Protein AF-A0A2P4NXC0-F1 (afdb_monomer_lite)

pLDDT: mean 71.38, std 11.3, range [47.59, 88.88]

Foldseek 3Di:
DDDPPPPPPPPPPDPVNVVVVVVVVVVVVVVVVVVVVVVVQVVLCVPQNHFDPFQFDPVQQDPVRNSGDHDPDRDRD

Radius of gyration: 24.96 Å; chains: 1; bounding box: 34×30×74 Å

Structure (mmCIF, N/CA/C/O backbone):
data_AF-A0A2P4NXC0-F1
#
_entry.id   AF-A0A2P4NXC0-F1
#
loop_
_atom_site.group_PDB
_atom_site.id
_atom_site.type_symbol
_atom_site.label_atom_id
_atom_site.label_alt_id
_atom_site.label_comp_id
_atom_site.label_asym_id
_atom_site.label_entity_id
_atom_site.label_seq_id
_atom_site.pdbx_PDB_ins_code
_atom_site.Cartn_x
_atom_site.Cartn_y
_atom_site.Cartn_z
_atom_site.occupancy
_atom_site.B_iso_or_equiv
_atom_site.auth_seq_id
_atom_site.auth_comp_id
_atom_site.auth_asym_id
_atom_site.auth_atom_id
_atom_site.pdbx_PDB_model_num
ATOM 1 N N . MET A 1 1 ? -4.683 6.816 -56.424 1.00 49.62 1 MET A N 1
ATOM 2 C CA . MET A 1 1 ? -3.310 6.916 -55.894 1.00 49.62 1 MET A CA 1
ATOM 3 C C . MET A 1 1 ? -2.972 5.521 -55.415 1.00 49.62 1 MET A C 1
ATOM 5 O O . MET A 1 1 ? -3.614 5.053 -54.486 1.00 49.62 1 MET A O 1
ATOM 9 N N . VAL A 1 2 ? -2.149 4.807 -56.179 1.00 47.59 2 VAL A N 1
ATOM 10 C 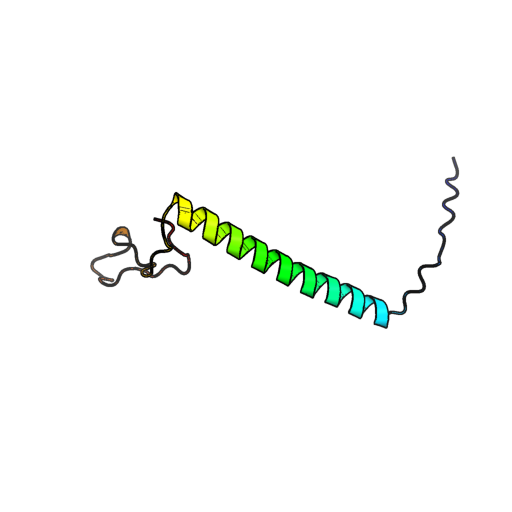CA . VAL A 1 2 ? -1.705 3.450 -55.840 1.00 47.59 2 VAL A CA 1
ATOM 11 C C . VAL A 1 2 ? -0.579 3.636 -54.830 1.00 47.59 2 VAL A C 1
ATOM 13 O O . VAL A 1 2 ? 0.356 4.379 -55.110 1.00 47.59 2 VAL A O 1
ATOM 16 N N . TYR A 1 3 ? -0.739 3.093 -53.627 1.00 51.59 3 TYR A N 1
ATOM 17 C CA . TYR A 1 3 ? 0.331 3.093 -52.639 1.00 51.59 3 TYR A CA 1
ATOM 18 C C . TYR A 1 3 ? 1.199 1.875 -52.927 1.00 51.59 3 TYR A C 1
ATOM 20 O O . TYR A 1 3 ? 0.794 0.753 -52.629 1.00 51.59 3 TYR A O 1
ATOM 28 N N . ASP A 1 4 ? 2.364 2.105 -53.524 1.00 49.12 4 ASP A N 1
ATOM 29 C CA . ASP A 1 4 ? 3.420 1.102 -53.602 1.00 49.12 4 ASP A CA 1
ATOM 30 C C . ASP A 1 4 ? 4.019 0.969 -52.198 1.00 49.12 4 ASP A C 1
ATOM 32 O O . ASP A 1 4 ? 4.923 1.701 -51.798 1.00 49.12 4 ASP A O 1
ATOM 36 N N . ILE A 1 5 ? 3.428 0.089 -51.394 1.00 58.81 5 ILE A N 1
ATOM 37 C CA . ILE A 1 5 ? 4.068 -0.407 -50.183 1.00 58.81 5 ILE A CA 1
ATOM 38 C C . ILE A 1 5 ? 4.970 -1.564 -50.603 1.00 58.81 5 ILE A C 1
ATOM 40 O O . ILE A 1 5 ? 4.528 -2.704 -50.709 1.00 58.81 5 ILE A O 1
ATOM 44 N N . GLU A 1 6 ? 6.239 -1.271 -50.883 1.00 56.28 6 GLU A N 1
ATOM 45 C CA . GLU A 1 6 ? 7.253 -2.322 -50.917 1.00 56.28 6 GLU A CA 1
ATOM 46 C C . GLU A 1 6 ? 7.423 -2.846 -49.489 1.00 56.28 6 GLU A C 1
ATOM 48 O O . GLU A 1 6 ? 8.087 -2.254 -48.639 1.00 56.28 6 GLU A O 1
ATOM 53 N N . TYR A 1 7 ? 6.702 -3.926 -49.209 1.00 53.19 7 TYR A N 1
ATOM 54 C CA . TYR A 1 7 ? 6.838 -4.713 -48.001 1.00 53.19 7 TYR A CA 1
ATOM 55 C C . TYR A 1 7 ? 8.155 -5.483 -48.112 1.00 53.19 7 TYR A C 1
ATOM 57 O O . TYR A 1 7 ? 8.251 -6.470 -48.838 1.00 53.19 7 TYR A O 1
ATOM 65 N N . THR A 1 8 ? 9.199 -4.981 -47.456 1.00 49.56 8 THR A N 1
ATOM 66 C CA . THR A 1 8 ? 10.461 -5.703 -47.298 1.00 49.56 8 THR A CA 1
ATOM 67 C C . THR A 1 8 ? 10.252 -6.826 -46.286 1.00 49.56 8 THR A C 1
ATOM 69 O O . THR A 1 8 ? 10.404 -6.629 -45.078 1.00 49.56 8 THR A O 1
ATOM 72 N N . ASP A 1 9 ? 9.859 -7.985 -46.805 1.00 57.12 9 ASP A N 1
ATOM 73 C CA . ASP A 1 9 ? 9.977 -9.290 -46.162 1.00 57.12 9 ASP A CA 1
ATOM 74 C C . ASP A 1 9 ? 11.462 -9.617 -45.969 1.00 57.12 9 ASP A C 1
ATOM 76 O O . ASP A 1 9 ? 12.050 -10.230 -46.843 1.00 57.12 9 ASP A O 1
ATOM 80 N N . ASP A 1 10 ? 12.085 -9.176 -44.872 1.00 54.19 10 ASP A N 1
ATOM 81 C CA . ASP A 1 10 ? 13.425 -9.638 -44.463 1.00 54.19 10 ASP A CA 1
ATOM 82 C C . ASP A 1 10 ? 13.655 -9.444 -42.946 1.00 54.19 10 ASP A C 1
ATOM 84 O O . ASP A 1 10 ? 14.696 -8.973 -42.490 1.00 54.19 10 ASP A O 1
ATOM 88 N N . LEU A 1 11 ? 12.680 -9.817 -42.113 1.00 57.34 11 LEU A N 1
ATOM 89 C CA . LEU A 1 11 ? 12.977 -10.234 -40.736 1.00 57.34 11 LEU A CA 1
ATOM 90 C C . LEU A 1 11 ? 12.734 -11.733 -40.651 1.00 57.34 11 LEU A C 1
ATOM 92 O O . LEU A 1 11 ? 11.746 -12.199 -40.095 1.00 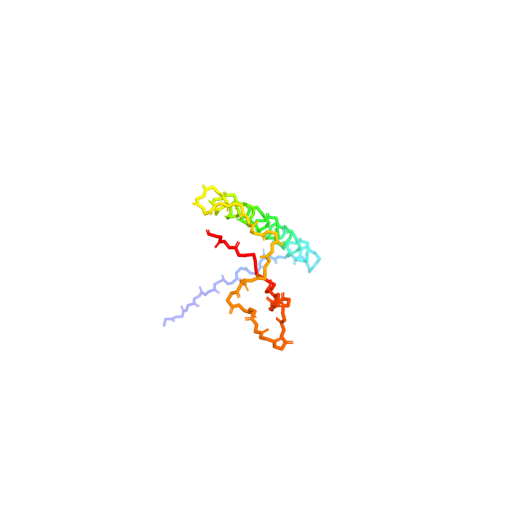57.34 11 LEU A O 1
ATOM 96 N N . ASN A 1 12 ? 13.662 -12.475 -41.252 1.00 57.94 12 ASN A N 1
ATOM 97 C CA . ASN A 1 12 ? 13.796 -13.913 -41.081 1.00 57.94 12 ASN A CA 1
ATOM 98 C C . ASN A 1 12 ? 14.378 -14.164 -39.677 1.00 57.94 12 ASN A C 1
ATOM 100 O O . ASN A 1 12 ? 15.553 -14.483 -39.518 1.00 57.94 12 ASN A O 1
ATOM 104 N N . ILE A 1 13 ? 13.576 -13.867 -38.657 1.00 55.25 13 ILE A N 1
ATOM 105 C CA . ILE A 1 13 ? 13.811 -14.303 -37.285 1.00 55.25 13 ILE A CA 1
ATOM 106 C C . ILE A 1 13 ? 13.128 -15.663 -37.235 1.00 55.25 13 ILE A C 1
ATOM 108 O O . ILE A 1 13 ? 11.919 -15.743 -37.456 1.00 55.25 13 ILE A O 1
ATOM 112 N N . ASP A 1 14 ? 13.904 -16.727 -37.072 1.00 60.91 14 ASP A N 1
ATOM 113 C CA . ASP A 1 14 ? 13.333 -18.053 -36.872 1.00 60.91 14 ASP A CA 1
ATOM 114 C C . ASP A 1 14 ? 12.417 -18.041 -35.631 1.00 60.91 14 ASP A C 1
ATOM 116 O O . ASP A 1 14 ? 12.583 -17.246 -34.705 1.00 60.91 14 ASP A O 1
ATOM 120 N N . ASP A 1 15 ? 11.383 -18.886 -35.627 1.00 60.84 15 ASP A N 1
ATOM 121 C CA . ASP A 1 15 ? 10.388 -18.908 -34.543 1.00 60.84 15 ASP A CA 1
ATOM 122 C C . ASP A 1 15 ? 11.034 -19.166 -33.155 1.00 60.84 15 ASP A C 1
ATOM 124 O O . ASP A 1 15 ? 10.461 -18.814 -32.123 1.00 60.84 15 ASP A O 1
ATOM 128 N N . GLU A 1 16 ? 12.247 -19.734 -33.128 1.00 58.78 16 GLU A N 1
ATOM 129 C CA . GLU A 1 16 ? 13.059 -20.004 -31.933 1.00 58.78 16 GLU A C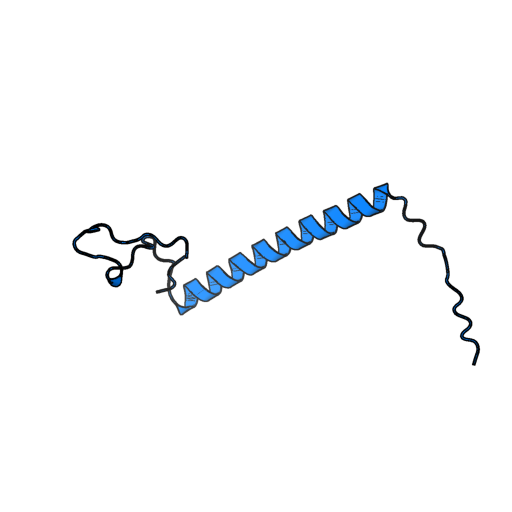A 1
ATOM 130 C C . GLU A 1 16 ? 13.712 -18.729 -31.357 1.00 58.78 16 GLU A C 1
ATOM 132 O O . GLU A 1 16 ? 13.663 -18.513 -30.138 1.00 58.78 16 GLU A O 1
ATOM 137 N N . ASP A 1 17 ? 14.226 -17.826 -32.202 1.00 66.94 17 ASP A N 1
ATOM 138 C CA . ASP A 1 17 ? 14.728 -16.516 -31.768 1.00 66.94 17 ASP A CA 1
ATOM 139 C C . ASP A 1 17 ? 13.597 -15.604 -31.256 1.00 66.94 17 ASP A C 1
ATOM 141 O O . ASP A 1 17 ? 13.817 -14.772 -30.366 1.00 66.94 17 ASP A O 1
ATOM 145 N N . LEU A 1 18 ? 12.363 -15.764 -31.753 1.00 62.97 18 LEU A N 1
ATOM 146 C CA . LEU A 1 18 ? 11.213 -14.990 -31.274 1.00 62.97 18 LEU A CA 1
ATOM 147 C C . LEU A 1 18 ? 10.856 -15.328 -29.817 1.00 62.97 18 LEU A C 1
ATOM 149 O O . LEU A 1 18 ? 10.619 -14.410 -29.024 1.00 62.97 18 LEU A O 1
ATOM 153 N N . ASP A 1 19 ? 10.870 -16.609 -29.445 1.00 71.94 19 ASP A N 1
ATOM 154 C CA . ASP A 1 19 ? 10.631 -17.057 -28.067 1.00 71.94 19 ASP A CA 1
ATOM 155 C C . ASP A 1 19 ? 11.735 -16.572 -27.114 1.00 71.94 19 ASP A C 1
ATOM 157 O O . ASP A 1 19 ? 11.444 -16.128 -25.997 1.00 71.94 19 ASP A O 1
ATOM 161 N N . ALA A 1 20 ? 12.995 -16.568 -27.561 1.00 73.50 20 ALA A N 1
ATOM 162 C CA . ALA A 1 20 ? 14.112 -16.015 -26.796 1.00 73.50 20 ALA A CA 1
ATOM 163 C C . ALA A 1 20 ? 13.970 -14.495 -26.574 1.00 73.50 20 ALA A C 1
ATOM 165 O O . ALA A 1 20 ? 14.178 -14.006 -25.460 1.00 73.50 20 ALA A O 1
ATOM 166 N N . ILE A 1 21 ? 13.546 -13.745 -27.598 1.00 73.44 21 ILE A N 1
ATOM 167 C CA . ILE A 1 21 ? 13.293 -12.297 -27.507 1.00 73.44 21 ILE A CA 1
ATOM 168 C C . ILE A 1 21 ? 12.088 -11.992 -26.607 1.00 73.44 21 ILE A C 1
ATOM 170 O O . ILE A 1 21 ? 12.114 -11.021 -25.842 1.00 73.44 21 ILE A O 1
ATOM 174 N N . LEU A 1 22 ? 11.015 -12.782 -26.698 1.00 72.06 22 LEU A N 1
ATOM 175 C CA . LEU A 1 22 ? 9.834 -12.630 -25.844 1.00 72.06 22 LEU A CA 1
ATOM 176 C C . LEU A 1 22 ? 10.169 -12.932 -24.383 1.00 72.06 22 LEU A C 1
ATOM 178 O O . LEU A 1 22 ? 9.725 -12.197 -23.499 1.00 72.06 22 LEU A O 1
ATOM 182 N N . LYS A 1 23 ? 11.001 -13.949 -24.138 1.00 72.69 23 LYS A N 1
ATOM 183 C CA . LYS A 1 23 ? 11.483 -14.295 -22.802 1.00 72.69 23 LYS A CA 1
ATOM 184 C C . LYS A 1 23 ? 12.401 -13.225 -22.212 1.00 72.69 23 LYS A C 1
ATOM 186 O O . LYS A 1 23 ? 12.128 -12.767 -21.111 1.00 72.69 23 LYS A O 1
ATOM 191 N N . ASP A 1 24 ? 13.390 -12.733 -22.961 1.00 73.69 24 ASP A N 1
ATOM 192 C CA . ASP A 1 24 ? 14.257 -11.627 -22.516 1.00 73.69 24 ASP A CA 1
ATOM 193 C C . ASP A 1 24 ? 13.445 -10.361 -22.195 1.00 73.69 24 ASP A C 1
ATOM 195 O O . ASP A 1 24 ? 13.671 -9.697 -21.180 1.00 73.69 24 ASP A O 1
ATOM 199 N N . LYS A 1 25 ? 12.428 -10.047 -23.008 1.00 69.38 25 LYS A N 1
ATOM 200 C CA . LYS A 1 25 ? 11.513 -8.931 -22.729 1.00 69.38 25 LYS A CA 1
ATOM 201 C C . LYS A 1 25 ? 10.657 -9.163 -21.487 1.00 69.38 25 LYS A C 1
ATOM 203 O O . LYS A 1 25 ? 10.459 -8.204 -20.740 1.00 69.38 25 LYS A O 1
ATOM 208 N N . ALA A 1 26 ? 10.162 -10.380 -21.264 1.00 64.06 26 ALA A N 1
ATOM 209 C CA . ALA A 1 26 ? 9.407 -10.737 -20.066 1.00 64.06 26 ALA A CA 1
ATOM 210 C C . ALA A 1 26 ? 10.291 -10.634 -18.813 1.00 64.06 26 ALA A C 1
ATOM 212 O O . ALA A 1 26 ? 9.950 -9.879 -17.905 1.00 64.06 26 ALA A O 1
ATOM 213 N N . ASP A 1 27 ? 11.476 -11.243 -18.823 1.00 68.44 27 ASP A N 1
ATOM 214 C CA . ASP A 1 27 ? 12.448 -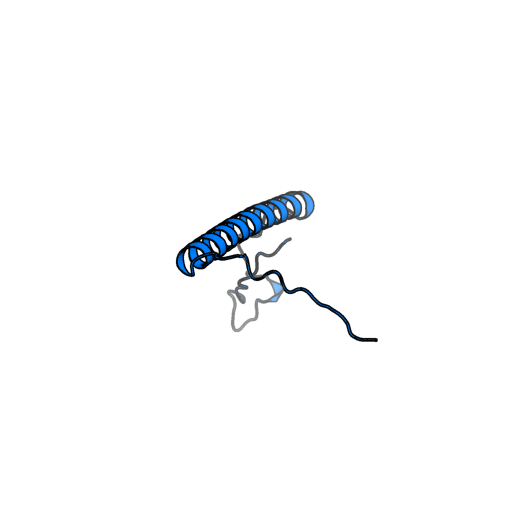11.208 -17.724 1.00 68.44 27 ASP A CA 1
ATOM 215 C C . ASP A 1 27 ? 12.895 -9.764 -17.413 1.00 68.44 27 ASP A C 1
ATOM 217 O O . ASP A 1 27 ? 12.993 -9.336 -16.256 1.00 68.44 27 ASP A O 1
ATOM 221 N N . LYS A 1 28 ? 13.101 -8.949 -18.455 1.00 73.25 28 LYS A N 1
ATOM 222 C CA . LYS A 1 28 ? 13.399 -7.518 -18.314 1.00 73.25 28 LYS A CA 1
ATOM 223 C C . LYS A 1 28 ? 12.213 -6.727 -17.767 1.00 73.25 28 LYS A C 1
ATOM 225 O O . LYS A 1 28 ? 12.427 -5.796 -16.986 1.00 73.25 28 LYS A O 1
ATOM 230 N N . SER A 1 29 ? 10.986 -7.072 -18.160 1.00 69.44 29 SER A N 1
ATOM 231 C CA . SER A 1 29 ? 9.767 -6.440 -17.648 1.00 69.44 29 SER A CA 1
ATOM 232 C C . SER A 1 29 ? 9.529 -6.782 -16.178 1.00 69.44 29 SER A C 1
ATOM 234 O O . SER A 1 29 ? 9.260 -5.875 -15.395 1.00 69.44 29 SER A O 1
ATOM 236 N N . GLU A 1 30 ? 9.753 -8.031 -15.769 1.00 68.75 30 GLU A N 1
ATOM 237 C CA . GLU A 1 30 ? 9.680 -8.464 -14.372 1.00 68.75 30 GLU A CA 1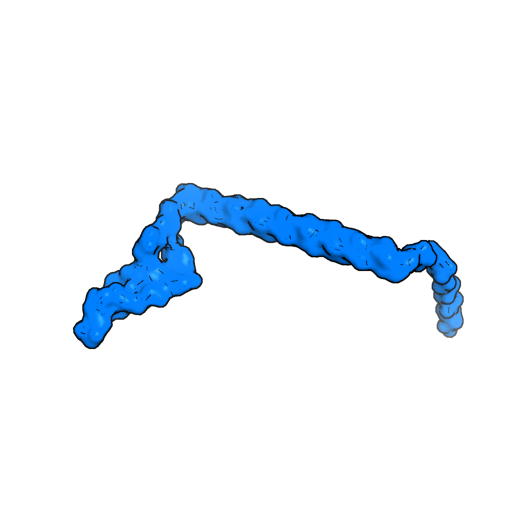
ATOM 238 C C . GLU A 1 30 ? 10.751 -7.769 -13.524 1.00 68.75 30 GLU A C 1
ATOM 240 O O . GLU A 1 30 ? 10.445 -7.208 -12.470 1.00 68.75 30 GLU A O 1
ATOM 245 N N . SER A 1 31 ? 11.994 -7.688 -14.018 1.00 74.69 31 SER A N 1
ATOM 246 C CA . SER A 1 31 ? 13.067 -6.934 -13.352 1.00 74.69 31 SER A CA 1
ATOM 247 C C . SER A 1 31 ? 12.734 -5.446 -13.202 1.00 74.69 31 SER A C 1
ATOM 249 O O . SER A 1 31 ? 13.056 -4.829 -12.182 1.00 74.69 31 SER A O 1
ATOM 251 N N . PHE A 1 32 ? 12.100 -4.848 -14.214 1.00 72.94 32 PHE A N 1
ATOM 252 C CA . PHE A 1 32 ? 11.678 -3.452 -14.170 1.00 72.94 32 PHE A CA 1
ATOM 253 C C . PHE A 1 32 ? 10.536 -3.233 -13.170 1.00 72.94 32 PHE A C 1
ATOM 255 O O . PHE A 1 32 ? 10.612 -2.292 -12.379 1.00 72.94 32 PHE A O 1
ATOM 262 N N . ILE A 1 33 ? 9.530 -4.115 -13.157 1.00 79.25 33 ILE A N 1
ATOM 263 C CA . ILE A 1 33 ? 8.414 -4.086 -12.201 1.00 79.25 33 ILE A CA 1
ATOM 264 C C . ILE A 1 33 ? 8.944 -4.198 -10.770 1.00 79.25 33 ILE A C 1
ATOM 266 O O . ILE A 1 33 ? 8.614 -3.349 -9.947 1.00 79.25 33 ILE A O 1
ATOM 270 N N . TYR A 1 34 ? 9.839 -5.152 -10.499 1.00 77.44 34 TYR A N 1
ATOM 271 C CA . TYR A 1 34 ? 10.438 -5.330 -9.174 1.00 77.44 34 TYR A CA 1
ATOM 272 C C . TYR A 1 34 ? 11.194 -4.078 -8.704 1.00 77.44 34 TYR A C 1
ATOM 274 O O . TYR A 1 34 ? 10.989 -3.595 -7.592 1.00 77.44 34 TYR A O 1
ATOM 282 N N . LYS A 1 35 ? 12.037 -3.490 -9.565 1.00 82.44 35 LYS A N 1
ATOM 283 C CA . LYS A 1 35 ? 12.771 -2.254 -9.233 1.00 82.44 35 LYS A CA 1
ATOM 284 C C . LYS A 1 35 ? 11.833 -1.076 -8.980 1.00 82.44 35 LYS A C 1
ATOM 286 O O . LYS A 1 35 ? 12.079 -0.282 -8.077 1.00 82.44 35 LYS A O 1
ATOM 291 N N . HIS A 1 36 ? 10.778 -0.947 -9.780 1.00 80.69 36 HIS A N 1
ATOM 292 C CA . HIS A 1 36 ? 9.796 0.118 -9.625 1.00 80.69 36 HIS A CA 1
ATOM 293 C C . HIS A 1 36 ? 8.984 -0.052 -8.338 1.00 80.69 36 HIS A C 1
ATOM 295 O O . HIS A 1 36 ? 8.771 0.916 -7.614 1.00 80.69 36 HIS A O 1
ATOM 301 N N . GLU A 1 37 ? 8.578 -1.280 -8.019 1.00 81.75 37 GLU A N 1
ATOM 302 C CA . GLU A 1 37 ? 7.879 -1.603 -6.780 1.00 81.75 37 GLU A CA 1
ATOM 303 C C . GLU A 1 37 ? 8.732 -1.265 -5.553 1.00 81.75 37 GLU A C 1
ATOM 305 O O . GLU A 1 37 ? 8.250 -0.566 -4.663 1.00 81.75 37 GLU A O 1
ATOM 310 N N . GLN A 1 38 ? 10.012 -1.655 -5.539 1.00 85.00 38 GLN A N 1
ATOM 311 C CA . GLN A 1 38 ? 10.927 -1.296 -4.451 1.00 85.00 38 GLN A CA 1
ATOM 312 C C . GLN A 1 38 ? 11.074 0.223 -4.294 1.00 85.00 38 GLN A C 1
ATOM 314 O O . GLN A 1 38 ? 10.990 0.734 -3.179 1.00 85.00 38 GLN A O 1
ATOM 319 N N . LEU A 1 39 ? 11.225 0.963 -5.397 1.00 87.56 39 LEU A N 1
ATOM 320 C CA . LEU A 1 39 ? 11.305 2.427 -5.357 1.00 87.56 39 LEU A CA 1
ATOM 321 C C . LEU A 1 39 ? 10.015 3.058 -4.822 1.00 87.56 39 LEU A C 1
ATOM 323 O O . LEU A 1 39 ? 10.069 3.985 -4.012 1.00 87.56 39 LEU A O 1
ATOM 327 N N . CYS A 1 40 ? 8.851 2.560 -5.243 1.00 82.56 40 CYS A N 1
ATOM 328 C CA . CYS A 1 40 ? 7.568 3.007 -4.712 1.00 82.56 40 CYS A CA 1
ATOM 329 C C . CYS A 1 40 ? 7.463 2.730 -3.210 1.00 82.56 40 CYS A C 1
ATOM 331 O O . CYS A 1 40 ? 7.080 3.633 -2.468 1.00 82.56 40 CYS A O 1
ATOM 333 N N . GLN A 1 41 ? 7.845 1.533 -2.756 1.00 80.25 41 GLN A N 1
ATOM 334 C CA . GLN A 1 41 ? 7.859 1.173 -1.336 1.00 80.25 41 GLN A CA 1
ATOM 335 C C . GLN A 1 41 ? 8.802 2.077 -0.529 1.00 80.25 41 GLN A C 1
ATOM 337 O O . GLN A 1 41 ? 8.404 2.568 0.525 1.00 80.25 41 GLN A O 1
ATOM 342 N N . GLU A 1 42 ? 10.009 2.368 -1.024 1.00 86.31 42 GLU A N 1
ATOM 343 C CA . GLU A 1 42 ? 10.961 3.269 -0.357 1.00 86.31 42 GLU A CA 1
ATOM 344 C C . GLU A 1 42 ? 10.432 4.703 -0.243 1.00 86.31 42 GLU A C 1
ATOM 346 O O . GLU A 1 42 ? 10.522 5.321 0.822 1.00 86.31 42 GLU A O 1
ATOM 351 N N . ILE A 1 43 ? 9.869 5.245 -1.328 1.00 87.25 43 ILE A N 1
ATOM 352 C CA . ILE A 1 43 ? 9.289 6.596 -1.341 1.00 87.25 43 ILE A CA 1
ATOM 353 C C . ILE A 1 43 ? 8.138 6.664 -0.344 1.00 87.25 43 ILE A C 1
ATOM 355 O O . ILE A 1 43 ? 8.094 7.553 0.505 1.00 87.25 43 ILE A O 1
ATOM 359 N N . VAL A 1 44 ? 7.222 5.707 -0.423 1.00 80.44 44 VAL A N 1
ATOM 360 C CA . VAL A 1 44 ? 6.073 5.623 0.468 1.00 80.44 44 VAL A CA 1
ATOM 361 C C . VAL A 1 44 ? 6.522 5.511 1.925 1.00 80.44 44 VAL A C 1
ATOM 363 O O . VAL A 1 44 ? 6.077 6.309 2.745 1.00 80.44 44 VAL A O 1
ATOM 366 N N . ALA A 1 45 ? 7.473 4.627 2.238 1.00 80.62 45 ALA A N 1
ATOM 367 C CA . ALA A 1 45 ? 7.991 4.465 3.593 1.00 80.62 45 ALA A CA 1
ATOM 368 C C . ALA A 1 45 ? 8.659 5.739 4.131 1.00 80.62 45 ALA A C 1
ATOM 370 O O . ALA A 1 45 ? 8.539 6.062 5.313 1.00 80.62 45 ALA A O 1
ATOM 371 N N . LYS A 1 46 ? 9.337 6.496 3.262 1.00 85.31 46 LYS A N 1
ATOM 372 C CA . LYS A 1 46 ? 9.981 7.764 3.620 1.00 85.31 46 LYS A CA 1
ATOM 373 C C . LYS A 1 46 ? 8.980 8.860 3.994 1.00 85.31 46 LYS A C 1
ATOM 375 O O . LYS A 1 46 ? 9.296 9.677 4.858 1.00 85.31 46 LYS A O 1
ATOM 380 N N . TYR A 1 47 ? 7.829 8.925 3.323 1.00 82.69 47 TYR A N 1
ATOM 381 C CA . TYR A 1 47 ? 6.860 10.016 3.504 1.00 82.69 47 TYR A CA 1
ATOM 382 C C . TYR A 1 47 ? 5.680 9.658 4.415 1.00 82.69 47 TYR A C 1
ATOM 384 O O . TYR A 1 47 ? 5.218 10.528 5.148 1.00 82.69 47 TYR A O 1
ATOM 392 N N . LEU A 1 48 ? 5.205 8.414 4.367 1.00 77.38 48 LEU A N 1
ATOM 393 C CA . LEU A 1 48 ? 4.041 7.914 5.111 1.00 77.38 48 LEU A CA 1
ATOM 394 C C . LEU A 1 48 ? 4.447 7.050 6.320 1.00 77.38 48 LEU A C 1
ATOM 396 O O . LEU A 1 48 ? 3.682 6.858 7.255 1.00 77.38 48 LEU A O 1
ATOM 400 N N . GLY A 1 49 ? 5.701 6.599 6.369 1.00 76.12 49 GLY A N 1
ATOM 401 C CA . GLY A 1 49 ? 6.184 5.696 7.408 1.00 76.12 49 GLY A CA 1
ATOM 402 C C . GLY A 1 49 ? 6.142 4.233 6.964 1.00 76.12 49 GLY A C 1
ATOM 403 O O . GLY A 1 49 ? 5.629 3.910 5.890 1.00 76.12 49 GLY A O 1
ATOM 404 N N . PRO A 1 50 ? 6.754 3.331 7.748 1.00 76.19 50 PRO A N 1
ATOM 405 C CA . PRO A 1 50 ? 6.868 1.930 7.376 1.00 76.19 50 PRO A CA 1
ATOM 406 C C . PRO A 1 50 ? 5.480 1.295 7.207 1.00 76.19 50 PRO A C 1
ATOM 408 O O . PRO A 1 50 ? 4.550 1.667 7.929 1.00 76.19 50 PRO A O 1
ATOM 411 N N . PRO A 1 51 ? 5.331 0.326 6.287 1.00 71.88 51 PRO A N 1
ATOM 412 C CA . PRO A 1 51 ? 4.090 -0.425 6.167 1.00 71.88 51 PRO A CA 1
ATOM 413 C C . PRO A 1 51 ? 3.724 -1.044 7.520 1.00 71.88 51 PRO A C 1
ATOM 415 O O . PRO A 1 51 ? 4.582 -1.565 8.236 1.00 71.88 51 PRO A O 1
ATOM 418 N N . SER A 1 52 ? 2.446 -0.960 7.882 1.00 70.44 52 SER A N 1
ATOM 419 C CA . SER A 1 52 ? 1.955 -1.557 9.124 1.00 70.44 52 SER A CA 1
ATOM 420 C C . SER A 1 52 ? 2.090 -3.082 9.068 1.00 70.44 52 SER A C 1
ATOM 422 O O . SER A 1 52 ? 1.589 -3.705 8.136 1.00 70.44 52 SER A O 1
ATOM 424 N N . GLU A 1 53 ? 2.691 -3.695 10.095 1.00 68.44 53 GLU A N 1
ATOM 425 C CA . GLU A 1 53 ? 2.695 -5.162 10.262 1.00 68.44 53 GLU A CA 1
ATOM 426 C C . GLU A 1 53 ? 1.278 -5.724 10.457 1.00 68.44 53 GLU A C 1
ATOM 428 O O . GLU A 1 53 ? 1.008 -6.882 10.147 1.00 68.44 53 GLU A O 1
ATOM 433 N N . ASN A 1 54 ? 0.355 -4.898 10.959 1.00 64.44 54 ASN A N 1
ATOM 434 C CA . ASN A 1 54 ? -1.032 -5.271 11.174 1.00 64.44 54 ASN A CA 1
ATOM 435 C C . ASN A 1 54 ? -1.912 -4.623 10.103 1.00 64.44 54 ASN A C 1
ATOM 437 O O . ASN A 1 54 ? -2.363 -3.486 10.263 1.00 64.44 54 ASN A O 1
ATOM 441 N N . CYS A 1 55 ? -2.259 -5.378 9.061 1.00 66.62 55 CYS A N 1
ATOM 442 C CA . CYS A 1 55 ? -3.307 -5.011 8.100 1.00 66.62 55 CYS A CA 1
ATOM 443 C C . CYS A 1 55 ? -4.727 -5.219 8.663 1.00 66.62 55 CYS A C 1
ATOM 445 O O . CYS A 1 55 ? -5.659 -5.569 7.938 1.00 66.62 55 CYS A O 1
ATOM 447 N N . ARG A 1 56 ? -4.895 -5.051 9.980 1.00 76.31 56 ARG A N 1
ATOM 448 C CA . ARG A 1 56 ? -6.156 -5.230 10.710 1.00 76.31 56 ARG A CA 1
ATOM 449 C C . ARG A 1 56 ? -6.533 -3.918 11.388 1.00 76.31 56 ARG A C 1
ATOM 451 O O . ARG A 1 56 ? -6.208 -3.724 12.561 1.00 76.31 56 ARG A O 1
ATOM 458 N N . PRO A 1 57 ? -7.191 -3.004 10.663 1.00 74.62 57 PRO A N 1
ATOM 459 C CA . PRO A 1 57 ? -7.585 -1.721 11.211 1.00 74.62 57 PRO A CA 1
ATOM 460 C C . PRO A 1 57 ? -8.587 -1.874 12.351 1.00 74.62 57 PRO A C 1
ATOM 462 O O . PRO A 1 57 ? -9.526 -2.669 12.269 1.00 74.62 57 PRO A O 1
ATOM 465 N N . ASP A 1 58 ? -8.449 -1.039 13.380 1.00 78.94 58 ASP A N 1
ATOM 466 C CA . ASP A 1 58 ? -9.365 -1.029 14.523 1.00 78.94 58 ASP A CA 1
ATOM 467 C C . ASP A 1 58 ? -10.811 -0.714 14.123 1.00 78.94 58 ASP A C 1
ATOM 469 O O . ASP A 1 58 ? -11.741 -1.234 14.732 1.00 78.94 58 ASP A O 1
ATOM 473 N N . PHE A 1 59 ? -11.019 0.071 13.062 1.00 80.75 59 PHE A N 1
ATOM 474 C CA . PHE A 1 59 ? -12.358 0.388 12.559 1.00 80.75 59 PHE A CA 1
ATOM 475 C C . PHE A 1 59 ? -13.060 -0.802 11.881 1.00 80.75 59 PHE A C 1
ATOM 477 O O . PHE A 1 59 ? -14.276 -0.761 11.711 1.00 80.75 59 PHE A O 1
ATOM 484 N N . LEU A 1 60 ? -12.330 -1.861 11.504 1.00 81.62 60 LEU A N 1
ATOM 485 C CA . LEU A 1 60 ? -12.912 -3.114 11.000 1.00 81.62 60 LEU A CA 1
ATOM 486 C C . LEU A 1 60 ? -13.218 -4.113 12.124 1.00 81.62 60 LEU A C 1
ATOM 488 O O . LEU A 1 60 ? -13.681 -5.223 11.850 1.00 81.62 60 LEU A O 1
ATOM 492 N N . LYS A 1 61 ? -12.963 -3.758 13.388 1.00 88.12 61 LYS A N 1
ATOM 493 C CA . LYS A 1 61 ? -13.364 -4.574 14.536 1.00 88.12 61 LYS A CA 1
ATOM 494 C C . LYS A 1 61 ? -14.849 -4.360 14.805 1.00 88.12 61 LYS A C 1
ATOM 496 O O . LYS A 1 61 ? -15.284 -3.257 15.121 1.00 88.12 61 LYS A O 1
ATOM 501 N N . ILE A 1 62 ? -15.614 -5.442 14.730 1.00 88.88 62 ILE A N 1
ATOM 502 C CA . ILE A 1 62 ? -17.016 -5.487 15.159 1.00 88.88 62 ILE A CA 1
ATOM 503 C C . ILE A 1 62 ? -17.171 -6.489 16.312 1.00 88.88 62 ILE A C 1
ATOM 505 O O . ILE A 1 62 ? -16.317 -7.367 16.456 1.00 88.88 62 ILE A O 1
ATOM 509 N N . PRO A 1 63 ? -18.228 -6.400 17.143 1.00 86.81 63 PRO A N 1
ATOM 510 C CA . PRO A 1 63 ? -18.418 -7.297 18.285 1.00 86.81 63 PRO A CA 1
ATOM 511 C C . PRO A 1 63 ? -18.411 -8.789 17.919 1.00 86.81 63 PRO A C 1
ATOM 513 O O . PRO A 1 63 ? -17.800 -9.578 18.639 1.00 86.81 63 PRO A O 1
ATOM 516 N N . GLU A 1 64 ? -19.002 -9.181 16.782 1.00 88.00 64 GLU A N 1
ATOM 517 C CA . GLU A 1 64 ? -18.928 -10.564 16.279 1.00 88.00 64 GLU A CA 1
ATOM 518 C C . GLU A 1 64 ? -17.509 -11.000 15.862 1.00 88.00 64 GLU A C 1
ATOM 520 O O . GLU A 1 64 ? -17.189 -12.192 15.870 1.00 88.00 64 GLU A O 1
ATOM 525 N N . HIS A 1 65 ? -16.634 -10.057 15.507 1.00 80.88 65 HIS A N 1
ATOM 526 C CA . HIS A 1 65 ? -15.288 -10.310 14.994 1.00 80.88 65 HIS A CA 1
ATOM 527 C C . HIS A 1 65 ? -14.264 -9.418 15.703 1.00 80.88 65 HIS A C 1
ATOM 529 O O . HIS A 1 65 ? -13.679 -8.501 15.125 1.00 80.88 65 HIS A O 1
ATOM 535 N N . SER A 1 66 ? -14.007 -9.733 16.976 1.00 82.12 66 SER A N 1
ATOM 536 C CA . SER A 1 66 ? -13.107 -8.977 17.865 1.00 82.12 66 SER A CA 1
ATOM 537 C C . SER A 1 66 ? -11.664 -8.855 17.361 1.00 82.12 66 SER A C 1
ATOM 539 O O . SER A 1 66 ? -10.935 -7.946 17.755 1.00 82.12 66 SER A O 1
ATOM 541 N N . LYS A 1 67 ? -11.251 -9.760 16.468 1.00 80.88 67 LYS A N 1
ATOM 542 C CA . LYS A 1 67 ? -9.930 -9.751 15.832 1.00 80.88 67 LYS A CA 1
ATOM 543 C C . LYS A 1 67 ? -9.822 -8.794 14.634 1.00 80.88 67 LYS A C 1
ATOM 545 O O . LYS A 1 67 ? -8.699 -8.575 14.187 1.00 80.88 67 LYS A O 1
ATOM 550 N N . GLY A 1 68 ? -10.936 -8.230 14.154 1.00 82.62 68 GLY A N 1
ATOM 551 C CA . GLY A 1 68 ? -10.996 -7.382 12.959 1.00 82.62 68 GLY A CA 1
ATOM 552 C C . GLY A 1 68 ? -10.809 -8.161 11.654 1.00 82.62 68 GLY A C 1
ATOM 553 O O . GLY A 1 68 ? -10.356 -9.308 11.660 1.00 82.62 68 GLY A O 1
ATOM 554 N N . LEU A 1 69 ? -11.179 -7.536 10.535 1.00 82.50 69 LEU A N 1
ATOM 555 C CA . LEU A 1 69 ? -10.913 -8.074 9.201 1.00 82.50 69 LEU A CA 1
ATOM 556 C C . LEU A 1 69 ? -9.458 -7.786 8.807 1.00 82.50 69 LEU A C 1
ATOM 558 O O . LEU A 1 69 ? -8.979 -6.665 8.976 1.00 82.50 69 LEU A O 1
ATOM 562 N N . GLU A 1 70 ? -8.768 -8.803 8.295 1.00 79.56 70 GLU A N 1
ATOM 563 C CA . GLU A 1 70 ? -7.437 -8.663 7.707 1.00 79.56 70 GLU A CA 1
ATOM 564 C C . GLU A 1 70 ? -7.565 -8.256 6.250 1.00 79.56 70 GLU A C 1
ATOM 566 O O . GLU A 1 70 ? -8.335 -8.855 5.498 1.00 79.56 70 GLU A O 1
ATOM 571 N N . LEU A 1 71 ? -6.833 -7.219 5.869 1.00 75.19 71 LEU A N 1
ATOM 572 C CA . LEU A 1 71 ? -6.769 -6.762 4.496 1.00 75.19 71 LEU A CA 1
ATOM 573 C C . LEU A 1 71 ? -5.450 -7.209 3.885 1.00 75.19 71 LEU A C 1
ATOM 575 O O . LEU A 1 71 ? -4.389 -6.998 4.458 1.00 75.19 71 LEU A O 1
ATOM 579 N N . ASP A 1 72 ? -5.515 -7.794 2.697 1.00 70.12 72 ASP A N 1
ATOM 580 C CA . ASP A 1 72 ? -4.330 -8.160 1.916 1.00 70.12 72 ASP A CA 1
ATOM 581 C C . ASP A 1 72 ? -3.805 -6.938 1.144 1.00 70.12 72 ASP A C 1
ATOM 583 O O . ASP A 1 72 ? -3.651 -6.933 -0.074 1.00 70.12 72 ASP A O 1
ATOM 587 N N . ILE A 1 73 ? -3.677 -5.820 1.859 1.00 68.81 73 ILE A N 1
ATOM 588 C CA . ILE A 1 73 ? -3.216 -4.545 1.324 1.00 68.81 73 ILE A CA 1
ATOM 589 C C . ILE A 1 73 ? -2.292 -3.943 2.380 1.00 68.81 73 ILE A C 1
ATOM 591 O O . ILE A 1 73 ? -2.737 -3.776 3.521 1.00 68.81 73 ILE A O 1
ATOM 595 N N . PRO A 1 74 ? -1.034 -3.597 2.048 1.00 62.91 74 PRO A N 1
ATOM 596 C CA . PRO A 1 74 ? -0.169 -2.902 2.985 1.00 62.91 74 PRO A CA 1
ATOM 597 C C . PRO A 1 74 ? -0.805 -1.552 3.320 1.00 62.91 74 PRO A C 1
ATOM 599 O O . PRO A 1 74 ? -0.927 -0.671 2.467 1.00 62.91 74 PRO A O 1
ATOM 602 N N . TYR A 1 75 ? -1.248 -1.399 4.568 1.00 58.25 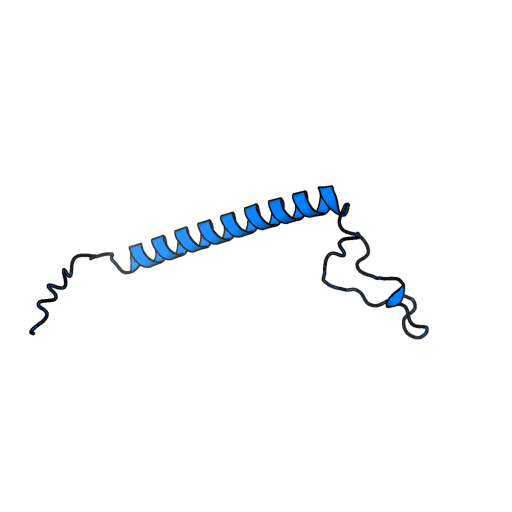75 TYR A N 1
ATOM 603 C CA . TYR A 1 75 ? -1.712 -0.111 5.060 1.00 58.25 75 TYR A CA 1
ATOM 604 C C . TYR A 1 75 ? -0.526 0.843 5.130 1.00 58.25 75 TYR A C 1
ATOM 606 O O . TYR A 1 75 ? 0.422 0.625 5.889 1.00 58.25 75 TYR A O 1
ATOM 614 N N . LEU A 1 76 ? -0.606 1.895 4.323 1.00 59.78 76 LEU A N 1
ATOM 615 C CA . LEU A 1 76 ? 0.248 3.067 4.420 1.00 59.78 76 LEU A CA 1
ATOM 616 C C . LEU A 1 76 ? -0.409 3.971 5.463 1.00 59.78 76 LEU A C 1
ATOM 618 O O . LEU A 1 76 ? -1.522 4.450 5.236 1.00 59.78 76 LEU A O 1
ATOM 622 N N . LEU A 1 77 ? 0.215 4.057 6.637 1.00 51.44 77 LEU A N 1
ATOM 623 C CA . LEU A 1 77 ? -0.238 4.894 7.749 1.00 51.44 77 LEU A CA 1
ATOM 624 C C . LEU A 1 77 ? -0.124 6.388 7.419 1.00 51.44 77 LEU A C 1
ATOM 626 O O . LEU A 1 77 ? 0.760 6.759 6.620 1.00 51.44 77 LEU A O 1
#

Secondary structure (DSSP, 8-state):
--------------HHHHHHHHHHHHHHHHHHHHHHHHHHHHHHHHHH-SPPS----GGG-BTTBTT-PPPSS----

Organism: Rhizophagus irregularis (strain DAOM 181602 / DAOM 197198 / MUCL 43194) (NCBI:txid747089)

Sequence (77 aa):
MVYDIEYTDDLNIDDEDLDAILKDKADKSESFIYKHEQLCQEIVAKYLGPPSENCRPDFLKIPEHSKGLELDIPYLL